Protein AF-A0A0C3B8J3-F1 (afdb_monomer_lite)

Radius of gyration: 14.87 Å; chains: 1; bounding box: 52×26×40 Å

Sequence (126 aa):
MSTASSPVQEQKQRVENLLQKLNGLIKKLPTTVPCGSKDGPIAKHFSDYAYDTSEGPFFTFNQSWERVFQCVDSEKQYLVVRGKYGLDLVHAYITHFSKISGIEANNGLDMVAQRVDGLITLIETM

Secondary structure (DSSP, 8-state):
---PPPHHHHHHHHHHHHHHHHHHHHTT--TTSPBPPTTSHHHHHHS-----TTT-HHHHHHHHHHHHH-S-HHHHGGG--BSTTTHHHHHHHHHHHTTSTTTTGGGHHHHHHHHHHHHHHHHHT-

Organism: Piloderma croceum (strain F 1598) (NCBI:txid765440)

Structure (mmCIF, N/CA/C/O backbone):
data_AF-A0A0C3B8J3-F1
#
_entry.id   AF-A0A0C3B8J3-F1
#
loop_
_atom_site.group_PDB
_atom_site.id
_atom_site.type_symbol
_atom_site.label_atom_id
_atom_site.label_alt_id
_atom_site.label_comp_id
_atom_site.label_asym_id
_atom_site.label_entity_id
_atom_site.label_seq_id
_atom_site.pdbx_PDB_ins_code
_atom_site.Cartn_x
_atom_site.Cartn_y
_atom_site.Cartn_z
_atom_site.occupancy
_atom_site.B_iso_or_equiv
_atom_site.auth_seq_id
_atom_site.auth_comp_id
_atom_site.auth_asym_id
_atom_site.auth_atom_id
_atom_site.pdbx_PDB_model_num
ATOM 1 N N . MET A 1 1 ? 33.979 -10.642 -3.050 1.00 39.94 1 MET A N 1
ATOM 2 C CA . MET A 1 1 ? 33.749 -9.471 -3.920 1.00 39.94 1 MET A CA 1
ATOM 3 C C . MET A 1 1 ? 32.370 -8.931 -3.586 1.00 39.94 1 MET A C 1
ATOM 5 O O . MET A 1 1 ? 31.398 -9.599 -3.906 1.00 39.94 1 MET A O 1
ATOM 9 N N . SER A 1 2 ? 32.276 -7.810 -2.865 1.00 52.09 2 SER A N 1
ATOM 10 C CA . SER A 1 2 ? 30.985 -7.147 -2.633 1.00 52.09 2 SER A CA 1
ATOM 11 C C . SER A 1 2 ? 30.575 -6.445 -3.917 1.00 52.09 2 SER A C 1
ATOM 13 O O . SER A 1 2 ? 31.214 -5.478 -4.321 1.00 52.09 2 SER A O 1
ATOM 15 N N . THR A 1 3 ? 29.546 -6.949 -4.586 1.00 54.06 3 THR A N 1
ATOM 16 C CA . THR A 1 3 ? 28.867 -6.203 -5.643 1.00 54.06 3 THR A CA 1
ATOM 17 C C . THR A 1 3 ? 28.091 -5.077 -4.973 1.00 54.06 3 THR A C 1
ATOM 19 O O . THR A 1 3 ? 27.197 -5.354 -4.173 1.00 54.06 3 THR A O 1
ATOM 22 N N . ALA A 1 4 ? 28.451 -3.823 -5.251 1.00 62.41 4 ALA A N 1
ATOM 23 C CA . ALA A 1 4 ? 27.609 -2.689 -4.890 1.00 62.41 4 ALA A CA 1
ATOM 24 C C . ALA A 1 4 ? 26.205 -2.916 -5.477 1.00 62.41 4 ALA A C 1
ATOM 26 O O . ALA A 1 4 ? 26.081 -3.304 -6.642 1.00 62.41 4 ALA A O 1
ATOM 27 N N . SER A 1 5 ? 25.168 -2.747 -4.659 1.00 71.56 5 SER A N 1
ATOM 28 C CA . SER A 1 5 ? 23.777 -2.816 -5.101 1.00 71.56 5 SER A CA 1
ATOM 29 C C . SER A 1 5 ? 23.517 -1.748 -6.159 1.00 71.56 5 SER A C 1
ATOM 31 O O . SER A 1 5 ? 24.016 -0.629 -6.058 1.00 71.56 5 SER A O 1
ATOM 33 N N . SER A 1 6 ? 22.755 -2.080 -7.203 1.00 85.69 6 SER A N 1
ATOM 34 C CA . SER A 1 6 ? 22.311 -1.050 -8.144 1.00 85.69 6 SER A CA 1
ATOM 35 C C . SER A 1 6 ? 21.286 -0.130 -7.460 1.00 85.69 6 SER A C 1
ATOM 37 O O . SER A 1 6 ? 20.548 -0.603 -6.591 1.00 85.69 6 SER A O 1
ATOM 39 N N . PRO A 1 7 ? 21.155 1.145 -7.872 1.00 87.75 7 PRO A N 1
ATOM 40 C CA . PRO A 1 7 ? 20.161 2.057 -7.294 1.00 87.75 7 PRO A CA 1
ATOM 41 C C . PRO A 1 7 ? 18.732 1.491 -7.315 1.00 87.75 7 PRO A C 1
ATOM 43 O O . PRO A 1 7 ? 17.983 1.614 -6.351 1.00 87.75 7 PRO A O 1
ATOM 46 N N . VAL A 1 8 ? 18.370 0.776 -8.386 1.00 90.69 8 VAL A N 1
ATOM 47 C CA . VAL A 1 8 ? 17.068 0.098 -8.500 1.00 90.69 8 VAL A CA 1
ATOM 48 C C . VAL A 1 8 ? 16.925 -1.023 -7.468 1.00 90.69 8 VAL A C 1
ATOM 50 O O . VAL A 1 8 ? 15.849 -1.215 -6.907 1.00 90.69 8 VAL A O 1
ATOM 53 N N . GLN A 1 9 ? 17.991 -1.777 -7.193 1.00 92.19 9 GLN A N 1
ATOM 54 C CA . GLN A 1 9 ? 17.969 -2.821 -6.169 1.00 92.19 9 GLN A CA 1
ATOM 55 C C . GLN A 1 9 ? 17.812 -2.226 -4.763 1.00 92.19 9 GLN A C 1
ATOM 57 O O . GLN A 1 9 ? 17.065 -2.774 -3.955 1.00 92.19 9 GLN A O 1
ATOM 62 N N . GLU A 1 10 ? 18.447 -1.087 -4.487 1.00 92.88 10 GLU A N 1
ATOM 63 C CA . GLU A 1 10 ? 18.293 -0.359 -3.221 1.00 92.88 10 GLU A CA 1
ATOM 64 C C . GLU A 1 10 ? 16.864 0.158 -3.035 1.00 92.88 10 GLU A C 1
ATOM 66 O O . GLU A 1 10 ? 16.271 -0.027 -1.971 1.00 92.88 10 GLU A O 1
ATOM 71 N N . GLN A 1 11 ? 16.266 0.723 -4.088 1.00 94.38 11 GLN A N 1
ATOM 72 C CA . GLN A 1 11 ? 14.863 1.145 -4.084 1.00 94.38 11 GLN A CA 1
ATOM 73 C C . GLN A 1 11 ? 13.912 -0.033 -3.839 1.00 94.38 11 GLN A C 1
ATOM 75 O O . GLN A 1 11 ? 13.008 0.068 -3.007 1.00 94.38 11 GLN A O 1
ATOM 80 N N . LYS A 1 12 ? 14.129 -1.175 -4.508 1.00 95.25 12 LYS A N 1
ATOM 81 C CA . LYS A 1 12 ? 13.336 -2.396 -4.279 1.00 95.25 12 LYS A CA 1
ATOM 82 C C . LYS A 1 12 ? 13.443 -2.860 -2.830 1.00 95.25 12 LYS A C 1
ATOM 84 O O . LYS A 1 12 ? 12.416 -3.079 -2.191 1.00 95.25 12 LYS A O 1
ATOM 89 N N . GLN A 1 13 ? 14.658 -2.922 -2.286 1.00 96.25 13 GLN A N 1
ATOM 90 C CA . GLN A 1 13 ? 14.877 -3.314 -0.895 1.00 96.25 13 GLN A CA 1
ATOM 91 C C . GLN A 1 13 ? 14.194 -2.352 0.085 1.00 96.25 13 GLN A C 1
ATOM 93 O O . GLN A 1 13 ? 13.607 -2.783 1.078 1.00 96.25 13 GLN A O 1
ATOM 98 N N . ARG A 1 14 ? 14.231 -1.044 -0.195 1.00 97.12 14 ARG A N 1
ATOM 99 C CA . ARG A 1 14 ? 13.541 -0.032 0.611 1.00 97.12 14 ARG A CA 1
ATOM 100 C C . ARG A 1 14 ? 12.031 -0.261 0.621 1.00 97.12 14 ARG A C 1
ATOM 102 O O . ARG A 1 14 ? 11.437 -0.269 1.698 1.00 97.12 14 ARG A O 1
ATOM 109 N N . VAL A 1 15 ? 11.418 -0.465 -0.547 1.00 98.06 15 VAL A N 1
ATOM 110 C CA . VAL A 1 15 ? 9.977 -0.749 -0.653 1.00 98.06 15 VAL A CA 1
ATOM 111 C C . VAL A 1 15 ? 9.623 -2.038 0.086 1.00 98.06 15 VAL A C 1
ATOM 113 O O . VAL A 1 15 ? 8.652 -2.054 0.838 1.00 98.06 15 VAL A O 1
ATOM 116 N N . GLU A 1 16 ? 10.425 -3.095 -0.049 1.00 98.19 16 GLU A N 1
ATOM 117 C CA . GLU A 1 16 ? 10.210 -4.354 0.674 1.00 98.19 16 GLU A CA 1
ATOM 118 C C . GLU A 1 16 ? 10.256 -4.174 2.196 1.00 98.19 16 GLU A C 1
ATOM 120 O O . GLU A 1 16 ? 9.362 -4.653 2.898 1.00 98.19 16 GLU A O 1
ATOM 125 N N . ASN A 1 17 ? 11.241 -3.437 2.715 1.00 98.44 17 ASN A N 1
ATOM 126 C CA . ASN A 1 17 ? 11.357 -3.159 4.148 1.00 98.44 17 ASN A CA 1
ATOM 127 C C . ASN A 1 17 ? 10.146 -2.364 4.669 1.00 98.44 17 ASN A C 1
ATOM 129 O O . ASN A 1 17 ? 9.604 -2.667 5.735 1.00 98.44 17 ASN A O 1
ATOM 133 N N . LEU A 1 18 ? 9.689 -1.368 3.903 1.00 98.69 18 LEU A N 1
ATOM 134 C CA . LEU A 1 18 ? 8.503 -0.583 4.242 1.00 98.69 18 LEU A CA 1
ATOM 135 C C . LEU A 1 18 ? 7.231 -1.437 4.209 1.00 98.69 18 LEU A C 1
ATOM 137 O O . LEU A 1 18 ? 6.425 -1.360 5.132 1.00 98.69 18 LEU A O 1
ATOM 141 N N . LEU A 1 19 ? 7.063 -2.307 3.210 1.00 98.69 19 LEU A N 1
ATOM 142 C CA . LEU A 1 19 ? 5.927 -3.230 3.135 1.00 98.69 19 LEU A CA 1
ATOM 143 C C . LEU A 1 19 ? 5.904 -4.209 4.315 1.00 98.69 19 LEU A C 1
ATOM 145 O O . LEU A 1 19 ? 4.846 -4.442 4.901 1.00 98.69 19 LEU A O 1
ATOM 149 N N . GLN A 1 20 ? 7.063 -4.725 4.735 1.00 98.69 20 GLN A N 1
ATOM 150 C CA . GLN A 1 20 ? 7.163 -5.554 5.939 1.00 98.69 20 GLN A CA 1
ATOM 151 C C . GLN A 1 20 ? 6.731 -4.790 7.198 1.00 98.69 20 GLN A C 1
ATOM 153 O O . GLN A 1 20 ? 5.940 -5.320 7.988 1.00 98.69 20 GLN A O 1
ATOM 158 N N . LYS A 1 21 ? 7.194 -3.542 7.369 1.00 98.69 21 LYS A N 1
ATOM 159 C CA . LYS A 1 21 ? 6.772 -2.672 8.480 1.00 98.69 21 LYS A CA 1
ATOM 160 C C . LYS A 1 21 ? 5.261 -2.423 8.436 1.00 98.69 21 LYS A C 1
ATOM 162 O O . LYS A 1 21 ? 4.586 -2.646 9.441 1.00 98.69 21 LYS A O 1
ATOM 167 N N . LEU A 1 22 ? 4.727 -2.040 7.276 1.00 98.69 22 LEU A N 1
ATOM 168 C CA . LEU A 1 22 ? 3.301 -1.791 7.065 1.00 98.69 22 LEU A CA 1
ATOM 169 C C . LEU A 1 22 ? 2.458 -3.022 7.427 1.00 98.69 22 LEU A C 1
ATOM 171 O O . LEU A 1 22 ? 1.513 -2.906 8.200 1.00 98.69 22 LEU A O 1
ATOM 175 N N . ASN A 1 23 ? 2.820 -4.213 6.948 1.00 98.62 23 ASN A N 1
ATOM 176 C CA . ASN A 1 23 ? 2.122 -5.456 7.289 1.00 98.62 23 ASN A CA 1
ATOM 177 C C . ASN A 1 23 ? 2.134 -5.734 8.801 1.00 98.62 23 ASN A C 1
ATOM 179 O O . ASN A 1 23 ? 1.133 -6.159 9.379 1.00 98.62 23 ASN A O 1
ATOM 183 N N . GLY A 1 24 ? 3.269 -5.477 9.460 1.00 98.38 24 GLY A N 1
ATOM 184 C CA . GLY A 1 24 ? 3.389 -5.583 10.912 1.00 98.38 24 GLY A CA 1
ATOM 185 C C . GLY A 1 24 ? 2.438 -4.643 11.657 1.00 98.38 24 GLY A C 1
ATOM 186 O O . GLY A 1 24 ? 1.848 -5.054 12.655 1.00 98.38 24 GLY A O 1
ATOM 187 N N . LEU A 1 25 ? 2.261 -3.415 11.165 1.00 98.25 25 LEU A N 1
ATOM 188 C CA . LEU A 1 25 ? 1.320 -2.441 11.723 1.00 98.25 25 LEU A CA 1
ATOM 189 C C . LEU A 1 25 ? -0.136 -2.834 11.462 1.00 98.25 25 LEU A C 1
ATOM 191 O O . LEU A 1 25 ? -0.929 -2.844 12.399 1.00 98.25 25 LEU A O 1
ATOM 195 N N . ILE A 1 26 ? -0.474 -3.245 10.236 1.00 98.00 26 ILE A N 1
ATOM 196 C CA . ILE A 1 26 ? -1.831 -3.681 9.873 1.00 98.00 26 ILE A CA 1
ATOM 197 C C . ILE A 1 26 ? -2.305 -4.813 10.793 1.00 98.00 26 ILE A C 1
ATOM 199 O O . ILE A 1 26 ? -3.411 -4.760 11.329 1.00 98.00 26 ILE A O 1
ATOM 203 N N . LYS A 1 27 ? -1.441 -5.802 11.057 1.00 97.50 27 LYS A N 1
ATOM 204 C CA . LYS A 1 27 ? -1.738 -6.922 11.968 1.00 97.50 27 LYS A CA 1
ATOM 205 C C . LYS A 1 27 ? -1.941 -6.506 13.426 1.00 97.50 27 LYS A C 1
ATOM 207 O O . LYS A 1 27 ? -2.538 -7.263 14.187 1.00 97.50 27 LYS A O 1
ATOM 212 N N . LYS A 1 28 ? -1.424 -5.343 13.823 1.00 97.12 28 LYS A N 1
ATOM 213 C CA . LYS A 1 28 ? -1.531 -4.793 15.181 1.00 97.12 28 LYS A CA 1
ATOM 214 C C . LYS A 1 28 ? -2.678 -3.797 15.338 1.00 97.12 28 LYS A C 1
ATOM 216 O O . LYS A 1 28 ? -2.904 -3.342 16.456 1.00 97.12 28 LYS A O 1
ATOM 221 N N . LEU A 1 29 ? -3.396 -3.459 14.263 1.00 96.62 29 LEU A N 1
ATOM 222 C CA . LEU A 1 29 ? -4.507 -2.515 14.342 1.00 96.62 29 LEU A CA 1
ATOM 223 C C . LEU A 1 29 ? -5.564 -3.001 15.354 1.00 96.62 29 LEU A C 1
ATOM 225 O O . LEU A 1 29 ? -6.005 -4.156 15.264 1.00 96.62 29 LEU A O 1
ATOM 229 N N . PRO A 1 30 ? -6.004 -2.139 16.290 1.00 95.69 30 PRO A N 1
ATOM 230 C CA . PRO A 1 30 ? -6.986 -2.504 17.304 1.00 95.69 30 PRO A CA 1
ATOM 231 C C . PRO A 1 30 ? -8.301 -3.005 16.712 1.00 95.69 30 PRO A C 1
ATOM 233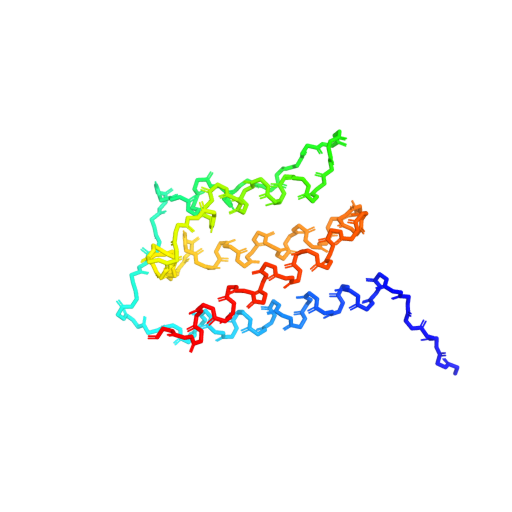 O O . PRO A 1 30 ? -8.734 -2.572 15.644 1.00 95.69 30 PRO A O 1
ATOM 236 N N . THR A 1 31 ? -9.012 -3.856 17.453 1.00 95.44 31 THR A N 1
ATOM 237 C CA . THR A 1 31 ? -10.338 -4.340 17.041 1.00 95.44 31 THR A CA 1
ATOM 238 C C . THR A 1 31 ? -11.406 -3.247 16.977 1.00 95.44 31 THR A C 1
ATOM 240 O O . THR A 1 31 ? -12.432 -3.445 16.329 1.00 95.44 31 THR A O 1
ATOM 243 N N . THR A 1 32 ? -11.150 -2.092 17.593 1.00 95.31 32 THR A N 1
ATOM 244 C CA . THR A 1 32 ? -11.985 -0.888 17.516 1.00 95.31 32 THR A CA 1
ATOM 245 C C . THR A 1 32 ? -11.907 -0.191 16.157 1.00 95.31 32 THR A C 1
ATOM 247 O O . THR A 1 32 ? -12.850 0.502 15.786 1.00 95.31 32 THR A O 1
ATOM 250 N N . VAL A 1 33 ? -10.834 -0.400 15.383 1.00 96.31 33 VAL A N 1
ATOM 251 C CA . VAL A 1 33 ? -10.735 0.100 14.006 1.00 96.31 33 VAL A CA 1
ATOM 252 C C . VAL A 1 33 ? -11.727 -0.678 13.131 1.00 96.31 33 VAL A C 1
ATOM 254 O O . VAL A 1 33 ? -11.716 -1.918 13.163 1.00 96.31 33 VAL A O 1
ATOM 257 N N . PRO A 1 34 ? -12.584 -0.008 12.341 1.00 96.69 34 PRO A N 1
ATOM 258 C CA . PRO A 1 34 ? -13.581 -0.692 11.529 1.00 96.69 34 PRO A CA 1
ATOM 259 C C . PRO A 1 34 ? -12.936 -1.535 10.424 1.00 96.69 34 PRO A C 1
ATOM 261 O O . PRO A 1 34 ? -11.810 -1.290 9.991 1.00 96.69 34 PRO A O 1
ATOM 264 N N . CYS A 1 35 ? -13.660 -2.552 9.959 1.00 97.62 35 CYS A N 1
ATOM 265 C CA . CYS A 1 35 ? -13.256 -3.331 8.794 1.00 97.62 35 CYS A CA 1
ATOM 266 C C . CYS A 1 35 ? -13.664 -2.613 7.504 1.00 97.62 35 CYS A C 1
ATOM 268 O O . CYS A 1 35 ? -14.757 -2.052 7.420 1.00 97.62 35 CYS A O 1
ATOM 270 N N . GLY A 1 36 ? -12.813 -2.683 6.482 1.00 97.44 36 GLY A N 1
ATOM 271 C CA . GLY A 1 36 ? -13.144 -2.199 5.147 1.00 97.44 36 GLY A CA 1
ATOM 272 C C . GLY A 1 36 ? -14.336 -2.952 4.548 1.00 97.44 36 GLY A C 1
ATOM 273 O O . GLY A 1 36 ? -14.560 -4.133 4.832 1.00 97.44 36 GLY A O 1
ATOM 274 N N . SER A 1 37 ? -15.090 -2.265 3.691 1.00 97.31 37 SER A N 1
ATOM 275 C CA . SER A 1 37 ? -16.219 -2.834 2.950 1.00 97.31 37 SER A CA 1
ATOM 276 C C . SER A 1 37 ? -15.821 -3.163 1.514 1.00 97.31 37 SER A C 1
ATOM 278 O O . SER A 1 37 ? -15.043 -2.431 0.903 1.00 97.31 37 SER A O 1
ATOM 280 N N . LYS A 1 38 ? -16.424 -4.215 0.948 1.00 97.06 38 LYS A N 1
ATOM 281 C CA . LYS A 1 38 ? -16.304 -4.564 -0.479 1.00 97.06 38 LYS A CA 1
ATOM 282 C C . LYS A 1 38 ? -16.782 -3.440 -1.409 1.00 97.06 38 LYS A C 1
ATOM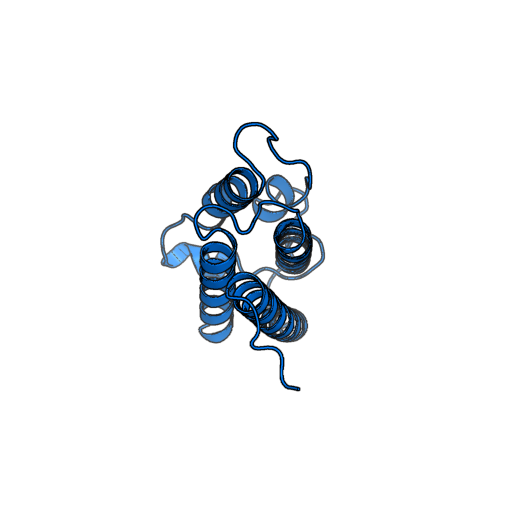 284 O O . LYS A 1 38 ? -16.320 -3.351 -2.537 1.00 97.06 38 LYS A O 1
ATOM 289 N N . ASP A 1 39 ? -17.694 -2.602 -0.919 1.00 96.25 39 ASP A N 1
ATOM 290 C CA . ASP A 1 39 ? -18.278 -1.477 -1.657 1.00 96.25 39 ASP A CA 1
ATOM 291 C C . ASP A 1 39 ? -17.557 -0.152 -1.327 1.00 96.25 39 ASP A C 1
ATOM 293 O O . ASP A 1 39 ? -17.938 0.914 -1.806 1.00 96.25 39 ASP A O 1
ATOM 297 N N . GLY A 1 40 ? -16.524 -0.204 -0.476 1.00 94.94 40 GLY A N 1
ATOM 298 C CA . GLY A 1 40 ? -15.748 0.956 -0.047 1.00 94.94 40 GLY A CA 1
ATOM 299 C C . GLY A 1 40 ? -14.708 1.417 -1.079 1.00 94.94 40 GLY A C 1
ATOM 300 O O . GLY A 1 40 ? -14.371 0.678 -2.008 1.00 94.94 40 GLY A O 1
ATOM 301 N N . PRO A 1 41 ? -14.138 2.624 -0.895 1.00 95.44 41 PRO A N 1
ATOM 302 C CA . PRO A 1 41 ? -13.199 3.221 -1.849 1.00 95.44 41 PRO A CA 1
ATOM 303 C C . PRO A 1 41 ? -11.933 2.379 -2.053 1.00 95.44 41 PRO A C 1
ATOM 305 O O . PRO A 1 41 ? -11.478 2.230 -3.185 1.00 95.44 41 PRO A O 1
ATOM 308 N N . ILE A 1 42 ? -11.406 1.762 -0.988 1.00 97.56 42 ILE A N 1
ATOM 309 C CA . ILE A 1 42 ? -10.248 0.861 -1.074 1.00 97.56 42 ILE A CA 1
ATOM 310 C C . ILE A 1 42 ? -10.562 -0.329 -1.985 1.00 97.56 42 ILE A C 1
ATOM 312 O O . ILE A 1 42 ? -9.868 -0.545 -2.974 1.00 97.56 42 ILE A O 1
ATOM 316 N N . ALA A 1 43 ? -11.636 -1.072 -1.707 1.00 97.69 43 ALA A N 1
ATOM 317 C CA . ALA A 1 43 ? -12.012 -2.230 -2.514 1.00 97.69 43 ALA A CA 1
ATOM 318 C C . ALA A 1 43 ? -12.287 -1.862 -3.978 1.00 97.69 43 ALA A C 1
ATOM 320 O O . ALA A 1 43 ? -11.901 -2.605 -4.877 1.00 97.69 43 ALA A O 1
ATOM 321 N N . LYS A 1 44 ? -12.886 -0.695 -4.232 1.00 97.19 44 LYS A N 1
ATOM 322 C CA . LYS A 1 44 ? -13.178 -0.213 -5.586 1.00 97.19 44 LYS A CA 1
ATOM 323 C C . LYS A 1 44 ? -11.927 0.084 -6.422 1.00 97.19 44 LYS A C 1
ATOM 325 O O . LYS A 1 44 ? -11.979 -0.067 -7.637 1.00 97.19 44 LYS A O 1
ATOM 330 N N . HIS A 1 45 ? -10.831 0.521 -5.799 1.00 97.75 45 HIS A N 1
ATOM 331 C CA . HIS A 1 45 ? -9.646 1.010 -6.519 1.00 97.75 45 HIS A CA 1
ATOM 332 C C . HIS A 1 45 ? -8.390 0.144 -6.358 1.00 97.75 45 HIS A C 1
ATOM 334 O O . HIS A 1 45 ? -7.453 0.311 -7.128 1.00 97.75 45 HIS A O 1
ATOM 340 N N . PHE A 1 46 ? -8.371 -0.799 -5.414 1.00 98.00 46 PHE A N 1
ATOM 341 C CA . PHE A 1 46 ? -7.213 -1.661 -5.135 1.00 98.00 46 PHE A CA 1
ATOM 342 C C . PHE A 1 46 ? -7.473 -3.153 -5.418 1.00 98.00 46 PHE A C 1
ATOM 344 O O . PHE A 1 46 ? -6.672 -3.998 -5.027 1.00 98.00 46 PHE A O 1
ATOM 351 N N . SER A 1 47 ? -8.596 -3.508 -6.055 1.00 96.56 47 SER A N 1
ATOM 352 C CA . SER A 1 47 ? -8.965 -4.909 -6.337 1.00 96.56 47 SER A CA 1
ATOM 353 C C . SER A 1 47 ? -8.546 -5.429 -7.715 1.00 96.56 47 SER A C 1
ATOM 355 O O . SER A 1 47 ? -8.539 -6.644 -7.910 1.00 96.56 47 SER A O 1
ATOM 357 N N . ASP A 1 48 ? -8.194 -4.545 -8.649 1.00 95.69 48 ASP A N 1
ATOM 358 C CA . ASP A 1 48 ? -7.753 -4.909 -9.997 1.00 95.69 48 ASP A CA 1
ATOM 359 C C . ASP A 1 48 ? -6.239 -4.738 -10.131 1.00 95.69 48 ASP A C 1
ATOM 361 O O . ASP A 1 48 ? -5.707 -3.678 -9.830 1.00 95.69 48 ASP A O 1
ATOM 365 N N . TYR A 1 49 ? -5.545 -5.779 -10.579 1.00 96.31 49 TYR A N 1
ATOM 366 C CA . TYR A 1 49 ? -4.088 -5.792 -10.725 1.00 96.31 49 TYR A CA 1
ATOM 367 C C . TYR A 1 49 ? -3.626 -5.525 -12.163 1.00 96.31 49 TYR A C 1
ATOM 369 O O . TYR A 1 49 ? -2.423 -5.504 -12.427 1.00 96.31 49 TYR A O 1
ATOM 377 N N . AL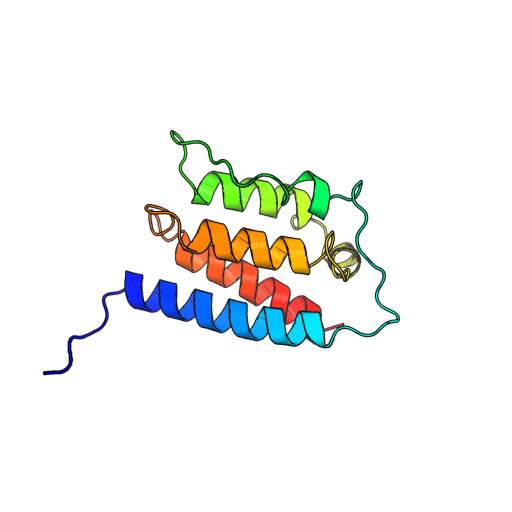A A 1 50 ? -4.555 -5.340 -13.105 1.00 96.38 50 A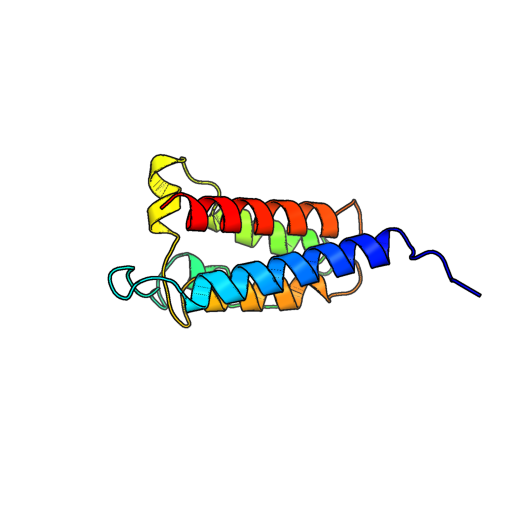LA A N 1
ATOM 378 C CA . ALA A 1 50 ? -4.212 -4.911 -14.450 1.00 96.38 50 ALA A CA 1
ATOM 379 C C . ALA A 1 50 ? -3.629 -3.488 -14.434 1.00 96.38 50 ALA A C 1
ATOM 381 O O . ALA A 1 50 ? -3.997 -2.652 -13.608 1.00 96.38 50 ALA A O 1
ATOM 382 N N . TYR A 1 51 ? -2.725 -3.205 -15.370 1.00 95.69 51 TYR A N 1
ATOM 383 C CA . TYR A 1 51 ? -2.177 -1.868 -15.570 1.00 95.69 51 TYR A CA 1
ATOM 384 C C . TYR A 1 51 ? -2.216 -1.473 -17.040 1.00 95.69 51 TYR A C 1
ATOM 386 O O . TYR A 1 51 ? -2.209 -2.322 -17.933 1.00 95.69 51 TYR A O 1
ATOM 394 N N . ASP A 1 52 ? -2.259 -0.167 -17.280 1.00 94.00 52 ASP A N 1
ATOM 395 C CA . ASP A 1 52 ? -2.202 0.378 -18.627 1.00 94.00 52 ASP A CA 1
ATOM 396 C C . ASP A 1 52 ? -0.782 0.202 -19.173 1.00 94.00 52 ASP A C 1
ATOM 398 O O . ASP A 1 52 ? 0.168 0.818 -18.693 1.00 94.00 52 ASP A O 1
ATOM 402 N N . THR A 1 53 ? -0.615 -0.663 -20.172 1.00 93.69 53 THR A N 1
ATOM 403 C CA . THR A 1 53 ? 0.700 -0.941 -20.762 1.00 93.69 53 THR A CA 1
ATOM 404 C C . THR A 1 53 ? 1.297 0.245 -21.520 1.00 93.69 53 THR A C 1
ATOM 406 O O . THR A 1 53 ? 2.502 0.246 -21.753 1.00 93.69 53 THR A O 1
ATOM 409 N N . SER A 1 54 ? 0.478 1.224 -21.920 1.00 94.31 54 SER A N 1
ATOM 410 C CA . SER A 1 54 ? 0.939 2.428 -22.616 1.00 94.31 54 SER A CA 1
ATOM 411 C C . SER A 1 54 ? 1.481 3.483 -21.648 1.00 94.31 54 SER A C 1
ATOM 413 O O . SER A 1 54 ? 2.536 4.055 -21.911 1.00 94.31 54 SER A O 1
ATOM 415 N N . GLU A 1 55 ? 0.822 3.674 -20.504 1.00 94.94 55 GLU A N 1
ATOM 416 C CA . GLU A 1 55 ? 1.234 4.631 -19.462 1.00 94.94 55 GLU A CA 1
ATOM 417 C C . GLU A 1 55 ? 2.243 4.028 -18.466 1.00 94.94 55 GLU A C 1
ATOM 419 O O . GLU A 1 55 ? 3.083 4.718 -17.886 1.00 94.94 55 GLU A O 1
ATOM 424 N N . GLY A 1 56 ? 2.177 2.711 -18.265 1.00 95.81 56 GLY A N 1
ATOM 425 C CA . GLY A 1 56 ? 3.047 1.949 -17.380 1.00 95.81 56 GLY A CA 1
ATOM 426 C C . GLY A 1 56 ? 2.463 1.679 -15.984 1.00 95.81 56 GLY A C 1
ATOM 427 O O . GLY A 1 56 ? 1.475 2.279 -15.551 1.00 95.81 56 GLY A O 1
ATOM 428 N N . PRO A 1 57 ? 3.091 0.762 -15.227 1.00 97.25 57 PRO A N 1
ATOM 429 C CA . PRO A 1 57 ? 2.545 0.265 -13.965 1.00 97.25 57 PRO A CA 1
ATOM 430 C C . PRO A 1 57 ? 2.499 1.330 -12.863 1.00 97.25 57 PRO A C 1
ATOM 432 O O . PRO A 1 57 ? 1.576 1.330 -12.048 1.00 97.25 57 PRO A O 1
ATOM 435 N N . PHE A 1 58 ? 3.458 2.263 -12.837 1.00 97.25 58 PHE A N 1
ATOM 436 C CA . PHE A 1 58 ? 3.470 3.324 -11.827 1.00 97.25 58 PHE A CA 1
ATOM 437 C C . PHE A 1 58 ? 2.290 4.284 -12.002 1.00 97.25 58 PHE A C 1
ATOM 439 O O . PHE A 1 58 ? 1.683 4.690 -11.013 1.00 97.25 58 PHE A O 1
ATOM 446 N N . PHE A 1 59 ? 1.928 4.606 -13.246 1.00 97.00 59 PHE A N 1
ATOM 447 C CA . PHE A 1 59 ? 0.791 5.473 -13.528 1.00 97.00 59 PHE A CA 1
ATOM 448 C C . PHE A 1 59 ? -0.509 4.873 -12.984 1.00 97.00 59 PHE A C 1
ATOM 450 O O . PHE A 1 59 ? -1.221 5.532 -12.225 1.00 97.00 59 PHE A O 1
ATOM 457 N N . THR A 1 60 ? -0.787 3.598 -13.285 1.00 97.38 60 THR A N 1
ATOM 458 C CA . THR A 1 60 ? -1.969 2.906 -12.750 1.00 97.38 60 THR A CA 1
ATOM 459 C C . THR A 1 60 ? -1.935 2.821 -11.224 1.00 97.38 60 THR A C 1
ATOM 461 O O . THR A 1 60 ? -2.936 3.114 -10.569 1.00 97.38 60 THR A O 1
ATOM 464 N N . PHE A 1 61 ? -0.781 2.485 -10.637 1.00 98.00 61 PHE A N 1
ATOM 465 C CA . PHE A 1 61 ? -0.605 2.489 -9.186 1.00 98.00 61 PHE A CA 1
ATOM 466 C C . PHE A 1 61 ? -0.967 3.847 -8.568 1.00 98.00 61 PHE A C 1
ATOM 468 O O . PHE A 1 61 ? -1.783 3.910 -7.644 1.00 98.00 61 PHE A O 1
ATOM 475 N N . ASN A 1 62 ? -0.383 4.933 -9.083 1.00 97.31 62 ASN A N 1
ATOM 476 C CA . ASN A 1 62 ? -0.575 6.270 -8.535 1.00 97.31 62 ASN A CA 1
ATOM 477 C C . ASN A 1 62 ? -2.011 6.765 -8.746 1.00 97.31 62 ASN A C 1
ATOM 479 O O . ASN A 1 62 ? -2.571 7.374 -7.843 1.00 97.31 62 ASN A O 1
ATOM 483 N N . GLN A 1 63 ? -2.645 6.433 -9.873 1.00 97.56 63 GLN A N 1
ATOM 484 C CA . GLN A 1 63 ? -4.050 6.758 -10.112 1.00 97.56 63 GLN A CA 1
ATOM 485 C C . GLN A 1 63 ? -4.972 6.103 -9.069 1.00 97.56 63 GLN A C 1
ATOM 487 O O . GLN A 1 63 ? -5.858 6.763 -8.522 1.00 97.56 63 GLN A O 1
ATOM 492 N N . SER A 1 64 ? -4.778 4.814 -8.774 1.00 97.69 64 SER A N 1
ATOM 493 C CA . SER A 1 64 ? -5.544 4.121 -7.729 1.00 97.69 64 SER A CA 1
ATOM 494 C C . SER A 1 64 ? -5.278 4.709 -6.345 1.00 97.69 64 SER A C 1
ATOM 496 O O . SER A 1 64 ? -6.210 4.884 -5.559 1.00 97.69 64 SER A O 1
ATOM 498 N N . TRP A 1 65 ? -4.022 5.073 -6.069 1.00 97.62 65 TRP A N 1
ATOM 499 C CA . TRP A 1 65 ? -3.639 5.739 -4.829 1.00 97.62 65 TRP A CA 1
ATOM 500 C C . TRP A 1 65 ? -4.346 7.081 -4.649 1.00 97.62 65 TRP A C 1
ATOM 502 O O . TRP A 1 65 ? -4.970 7.313 -3.617 1.00 97.62 65 TRP A O 1
ATOM 512 N N . GLU A 1 66 ? -4.278 7.956 -5.649 1.00 96.38 66 GLU A N 1
ATOM 513 C CA . GLU A 1 66 ? -4.864 9.296 -5.604 1.00 96.38 66 GLU A CA 1
ATOM 514 C C . GLU A 1 66 ? -6.380 9.247 -5.423 1.00 96.38 66 GLU A C 1
ATOM 516 O O . GLU A 1 66 ? -6.913 9.934 -4.557 1.00 96.38 66 GLU A O 1
ATOM 521 N N . ARG A 1 67 ? -7.074 8.344 -6.126 1.00 96.50 67 ARG A N 1
ATOM 522 C CA . ARG A 1 67 ? -8.532 8.171 -5.988 1.00 96.50 67 ARG A CA 1
ATOM 523 C C . ARG A 1 67 ? -9.002 7.824 -4.574 1.00 96.50 67 ARG A C 1
ATOM 525 O O . ARG A 1 67 ? -10.178 8.018 -4.279 1.00 96.50 67 ARG A O 1
ATOM 532 N N . VAL A 1 68 ? -8.127 7.288 -3.723 1.00 96.00 68 VAL A N 1
ATOM 533 C CA . VAL A 1 68 ? -8.474 6.897 -2.349 1.00 96.00 68 VAL A CA 1
ATOM 534 C C . VAL A 1 68 ? -7.843 7.822 -1.318 1.00 96.00 68 VAL A C 1
ATOM 536 O O . VAL A 1 68 ? -8.530 8.263 -0.405 1.00 96.00 68 VAL A O 1
ATOM 539 N N . PHE A 1 69 ? -6.554 8.132 -1.448 1.00 95.06 69 PHE A N 1
ATOM 540 C CA . PHE A 1 69 ? -5.775 8.819 -0.416 1.00 95.06 69 PHE A CA 1
ATOM 541 C C . PHE A 1 69 ? -5.542 10.312 -0.687 1.00 95.06 69 PHE A C 1
ATOM 543 O O . PHE A 1 69 ? -5.011 11.001 0.187 1.00 95.06 69 PHE A O 1
ATOM 550 N N . GLN A 1 70 ? -5.937 10.844 -1.850 1.00 92.81 70 GLN A N 1
ATOM 551 C CA . GLN A 1 70 ? -5.914 12.288 -2.116 1.00 92.81 70 GLN A CA 1
ATOM 552 C C . GLN A 1 70 ? -7.168 12.965 -1.541 1.00 92.81 70 GLN A C 1
ATOM 554 O O . GLN A 1 70 ? -8.017 13.484 -2.260 1.00 92.81 70 GLN A O 1
ATOM 559 N N . CYS A 1 71 ? -7.275 12.944 -0.217 1.00 90.56 71 CYS A N 1
ATOM 560 C CA . CYS A 1 71 ? -8.306 13.633 0.556 1.00 90.56 71 CYS A CA 1
ATOM 561 C C . CYS A 1 71 ? -7.671 14.614 1.554 1.00 90.56 71 CYS A C 1
ATOM 563 O O . CYS A 1 71 ? -6.445 14.640 1.729 1.00 90.56 71 CYS A O 1
ATOM 565 N N . VAL A 1 72 ? -8.500 15.446 2.190 1.00 90.12 72 VAL A N 1
ATOM 566 C CA . VAL A 1 72 ? -8.030 16.374 3.229 1.00 90.12 72 VAL A CA 1
ATOM 567 C C . VAL A 1 72 ? -7.542 15.602 4.457 1.00 90.12 72 VAL A C 1
ATOM 569 O O . VAL A 1 72 ? -8.022 14.509 4.751 1.00 90.12 72 VAL A O 1
ATOM 572 N N . ASP A 1 73 ? -6.591 16.165 5.205 1.00 87.00 73 ASP A N 1
ATOM 573 C CA . ASP A 1 73 ? -5.933 15.449 6.310 1.00 87.00 73 ASP A CA 1
ATOM 574 C C . ASP A 1 73 ? -6.911 14.944 7.380 1.00 87.00 73 ASP A C 1
ATOM 576 O O . ASP A 1 73 ? -6.730 13.848 7.909 1.00 87.00 73 ASP A O 1
ATOM 580 N N . SER A 1 74 ? -7.997 15.681 7.638 1.00 88.06 74 SER A N 1
ATOM 581 C CA . SER A 1 74 ? -9.043 15.276 8.585 1.00 88.06 74 SER A CA 1
ATOM 582 C C . SER A 1 74 ? -9.789 14.000 8.180 1.00 88.06 74 SER A C 1
ATOM 584 O O . SER A 1 74 ? -10.381 13.347 9.041 1.00 88.06 74 SER A O 1
ATOM 586 N N . GLU A 1 75 ? -9.768 13.639 6.894 1.00 90.12 75 GLU A N 1
ATOM 587 C CA . GLU A 1 75 ? -10.440 12.455 6.350 1.00 90.12 75 GLU A CA 1
ATOM 588 C C . GLU A 1 75 ? -9.525 11.228 6.267 1.00 90.12 75 GLU A C 1
ATOM 590 O O . GLU A 1 75 ? -10.013 10.097 6.296 1.00 90.12 75 GLU A O 1
ATOM 595 N N . LYS A 1 76 ? -8.199 11.422 6.226 1.00 90.19 76 LYS A N 1
ATOM 596 C CA . LYS A 1 76 ? -7.225 10.334 6.034 1.00 90.19 76 LYS A CA 1
ATOM 597 C C . LYS A 1 76 ? -7.331 9.240 7.093 1.00 90.19 76 LYS A C 1
ATOM 599 O O . LYS A 1 76 ? -7.251 8.061 6.759 1.00 90.19 76 LYS A O 1
ATOM 604 N N . GLN A 1 77 ? -7.574 9.606 8.351 1.00 90.56 77 GLN A N 1
ATOM 605 C CA . GLN A 1 77 ? -7.738 8.642 9.448 1.00 90.56 77 GLN A CA 1
ATOM 606 C C . GLN A 1 77 ? -8.888 7.647 9.209 1.00 90.56 77 GLN A C 1
ATOM 608 O O . GLN A 1 77 ? -8.784 6.487 9.598 1.00 90.56 77 GLN A O 1
ATOM 613 N N . TYR A 1 78 ? -9.958 8.051 8.511 1.00 91.69 78 TYR A N 1
ATOM 614 C CA . TYR A 1 78 ? -11.095 7.171 8.216 1.00 91.69 78 TYR A CA 1
ATOM 615 C C . TYR A 1 78 ? -10.782 6.131 7.134 1.00 91.69 78 TYR A C 1
ATOM 617 O O . TYR A 1 78 ? -11.537 5.175 6.963 1.00 91.69 78 TYR A O 1
ATOM 625 N N . LEU A 1 79 ? -9.669 6.293 6.413 1.00 93.38 79 LEU A N 1
ATOM 626 C CA . LEU A 1 79 ? -9.174 5.322 5.438 1.00 93.38 79 LEU A CA 1
ATOM 627 C C . LEU A 1 79 ? -8.307 4.236 6.087 1.00 93.38 79 LEU A C 1
ATOM 629 O O . LEU A 1 79 ? -8.006 3.228 5.444 1.00 93.38 79 LEU A O 1
ATOM 633 N N . VAL A 1 80 ? -7.934 4.393 7.361 1.00 96.19 80 VAL A N 1
ATOM 634 C CA . VAL A 1 80 ? -7.283 3.330 8.128 1.00 96.19 80 VAL A CA 1
ATOM 635 C C . VAL A 1 80 ? -8.351 2.358 8.609 1.00 96.19 80 VAL A C 1
ATOM 637 O O . VAL A 1 80 ? -8.966 2.518 9.659 1.00 96.19 80 VAL A O 1
ATOM 640 N N . VAL A 1 81 ? -8.583 1.331 7.795 1.00 97.62 81 VAL A N 1
ATOM 641 C CA . VAL A 1 81 ? -9.572 0.280 8.048 1.00 97.62 81 VAL A CA 1
ATOM 642 C C . VAL A 1 81 ? -8.945 -1.106 7.917 1.00 97.62 81 VAL A C 1
ATOM 644 O O . VAL A 1 81 ? -8.064 -1.342 7.090 1.00 97.62 81 VAL A O 1
ATOM 647 N N . ARG A 1 82 ? -9.394 -2.054 8.737 1.00 97.56 82 ARG A N 1
ATOM 648 C CA . ARG A 1 82 ? -8.832 -3.412 8.809 1.00 97.56 82 ARG A CA 1
ATOM 649 C C . ARG A 1 82 ? -9.426 -4.365 7.773 1.00 97.56 82 ARG A C 1
ATOM 651 O O . ARG A 1 82 ? -10.459 -4.096 7.159 1.00 97.56 82 ARG A O 1
ATOM 658 N N . GLY A 1 83 ? -8.819 -5.544 7.675 1.00 97.06 83 GLY A N 1
ATOM 659 C CA . GLY A 1 83 ? -9.384 -6.712 7.009 1.00 97.06 83 GLY A CA 1
ATOM 660 C C . GLY A 1 83 ? -9.213 -6.713 5.493 1.00 97.06 83 GLY A C 1
ATOM 661 O O . GLY A 1 83 ? -8.689 -5.774 4.898 1.00 97.06 83 GLY A O 1
ATOM 662 N N . LYS A 1 84 ? -9.727 -7.776 4.859 1.00 97.75 84 LYS A N 1
ATOM 663 C CA . LYS A 1 84 ? -9.496 -8.115 3.440 1.00 97.75 84 LYS A CA 1
ATOM 664 C C . LYS A 1 84 ? -9.932 -7.071 2.404 1.00 97.75 84 LYS A C 1
ATOM 666 O O . LYS A 1 84 ? -9.530 -7.177 1.255 1.00 97.75 84 LYS A O 1
ATOM 671 N N . TYR A 1 85 ? -10.784 -6.118 2.781 1.00 98.12 85 TYR A N 1
ATOM 672 C CA . TYR A 1 85 ? -11.211 -4.997 1.927 1.00 98.12 85 TYR A CA 1
ATOM 673 C C . TYR A 1 85 ? -10.665 -3.644 2.413 1.00 98.12 85 TYR A C 1
ATOM 675 O O . TYR A 1 85 ? -11.035 -2.600 1.885 1.00 98.12 85 TYR A O 1
ATOM 683 N N . GLY A 1 86 ? -9.835 -3.662 3.455 1.00 97.94 86 GLY A N 1
ATOM 684 C CA . GLY A 1 86 ? -9.137 -2.513 4.009 1.00 97.94 86 GLY A CA 1
ATOM 685 C C . GLY A 1 86 ? -7.649 -2.559 3.686 1.00 97.94 86 GLY A C 1
ATOM 686 O O . GLY A 1 86 ? -7.254 -2.898 2.571 1.00 97.94 86 GLY A O 1
ATOM 687 N N . LEU A 1 87 ? -6.808 -2.238 4.667 1.00 98.19 87 LEU A N 1
ATOM 688 C CA . LEU A 1 87 ? -5.367 -2.113 4.455 1.00 98.19 87 LEU A CA 1
ATOM 689 C C . LEU A 1 87 ? -4.665 -3.420 4.046 1.00 98.19 87 LEU A C 1
ATOM 691 O O . LEU A 1 87 ? -3.616 -3.344 3.409 1.00 98.19 87 LEU A O 1
ATOM 695 N N . ASP A 1 88 ? -5.250 -4.598 4.301 1.00 98.44 88 ASP A N 1
ATOM 696 C CA . ASP A 1 88 ? -4.730 -5.866 3.761 1.00 98.44 88 ASP A CA 1
ATOM 697 C C . ASP A 1 88 ? -4.715 -5.849 2.221 1.00 98.44 88 ASP A C 1
ATOM 699 O O . ASP A 1 88 ? -3.748 -6.289 1.594 1.00 98.44 88 ASP A O 1
ATOM 703 N N . LEU A 1 89 ? -5.773 -5.300 1.608 1.00 98.56 89 LEU A N 1
ATOM 704 C CA . LEU A 1 89 ? -5.891 -5.180 0.155 1.00 98.56 89 LEU A CA 1
ATOM 705 C C . LEU A 1 89 ? -4.899 -4.155 -0.395 1.00 98.56 89 LEU A C 1
ATOM 707 O O . LEU A 1 89 ? -4.222 -4.427 -1.382 1.00 98.56 89 LEU A O 1
ATOM 711 N N . VAL A 1 90 ? -4.763 -3.013 0.284 1.00 98.44 90 VAL A N 1
ATOM 712 C CA . VAL A 1 90 ? -3.783 -1.973 -0.069 1.00 98.44 90 VAL A CA 1
ATOM 713 C C . VAL A 1 90 ? -2.365 -2.547 -0.042 1.00 98.44 90 VAL A C 1
ATOM 715 O O . VAL A 1 90 ? -1.621 -2.400 -1.010 1.00 98.44 90 VAL A O 1
ATOM 718 N N . HIS A 1 91 ? -2.002 -3.273 1.019 1.00 98.69 91 HIS A N 1
ATOM 719 C CA . HIS A 1 91 ? -0.701 -3.931 1.127 1.00 98.69 91 HIS A CA 1
ATOM 720 C C . HIS A 1 91 ? -0.472 -4.948 -0.005 1.00 98.69 91 HIS A C 1
ATOM 722 O O . HIS A 1 91 ? 0.596 -4.952 -0.623 1.00 98.69 91 HIS A O 1
ATOM 728 N N . ALA A 1 92 ? -1.461 -5.799 -0.302 1.00 98.62 92 ALA A N 1
ATOM 729 C CA . ALA A 1 92 ? -1.366 -6.781 -1.384 1.00 98.62 92 ALA A CA 1
ATOM 730 C C . ALA A 1 92 ? -1.191 -6.114 -2.759 1.00 98.62 92 ALA A C 1
ATOM 732 O O . ALA A 1 92 ? -0.355 -6.546 -3.552 1.00 98.62 92 ALA A O 1
ATOM 733 N N . TYR A 1 93 ? -1.938 -5.040 -3.015 1.00 98.62 93 TYR A N 1
ATOM 734 C CA . TYR A 1 93 ? -1.846 -4.237 -4.231 1.00 98.62 93 TYR A CA 1
ATOM 735 C C . TYR A 1 93 ? -0.459 -3.619 -4.418 1.00 98.62 93 TYR A C 1
ATOM 737 O O . TYR A 1 93 ? 0.176 -3.839 -5.448 1.00 98.62 93 TYR A O 1
ATOM 745 N N . ILE A 1 94 ? 0.061 -2.918 -3.403 1.00 98.44 94 ILE A N 1
ATOM 746 C CA . ILE A 1 94 ? 1.397 -2.308 -3.478 1.00 98.44 94 ILE A CA 1
ATOM 747 C C . ILE A 1 94 ? 2.465 -3.391 -3.689 1.00 98.44 94 ILE A C 1
ATOM 749 O O . ILE A 1 94 ? 3.330 -3.237 -4.546 1.00 98.44 94 ILE A O 1
ATOM 753 N N . THR A 1 95 ? 2.374 -4.509 -2.956 1.00 98.44 95 THR A N 1
ATOM 754 C CA . THR A 1 95 ? 3.310 -5.643 -3.078 1.00 98.44 95 THR A CA 1
ATOM 755 C C . THR A 1 95 ? 3.331 -6.234 -4.487 1.00 98.44 95 THR A C 1
ATOM 757 O O . THR A 1 95 ? 4.371 -6.711 -4.943 1.00 98.44 95 THR A O 1
ATOM 760 N N . HIS A 1 96 ? 2.183 -6.255 -5.164 1.00 98.25 96 HIS A N 1
ATOM 761 C CA . HIS A 1 96 ? 2.094 -6.711 -6.544 1.00 98.25 96 HIS A CA 1
ATOM 762 C C . HIS A 1 96 ? 2.769 -5.712 -7.489 1.00 98.25 96 HIS A C 1
ATOM 764 O O . HIS A 1 96 ? 3.712 -6.074 -8.191 1.00 98.25 96 HIS A O 1
ATOM 770 N N . PHE A 1 97 ? 2.337 -4.448 -7.460 1.00 97.88 97 PHE A N 1
ATOM 771 C CA . PHE A 1 97 ? 2.832 -3.415 -8.372 1.00 97.88 97 PHE A CA 1
ATOM 772 C C . PHE A 1 97 ? 4.332 -3.151 -8.219 1.00 97.88 97 PHE A C 1
ATOM 774 O O . PHE A 1 97 ? 5.019 -2.969 -9.221 1.00 97.88 97 PHE A O 1
ATOM 781 N N . SER A 1 98 ? 4.878 -3.223 -7.000 1.00 97.00 98 SER A N 1
ATOM 782 C CA . SER A 1 98 ? 6.314 -3.028 -6.750 1.00 97.00 98 SER A CA 1
ATOM 783 C C . SER A 1 98 ? 7.212 -4.087 -7.400 1.00 97.00 98 SER A C 1
ATOM 785 O O . SER A 1 98 ? 8.431 -3.919 -7.436 1.00 97.00 98 SER A O 1
ATOM 787 N N . LYS A 1 99 ? 6.636 -5.194 -7.884 1.00 96.25 99 LYS A N 1
ATOM 788 C CA . LYS A 1 99 ? 7.355 -6.293 -8.543 1.00 96.25 99 LYS A CA 1
ATOM 789 C C . LYS A 1 99 ? 7.210 -6.284 -10.065 1.00 96.25 99 LYS A C 1
ATOM 791 O O . LYS A 1 99 ? 7.905 -7.055 -10.724 1.00 96.25 99 LYS A O 1
ATOM 796 N N . ILE A 1 100 ? 6.335 -5.446 -10.622 1.00 96.75 100 ILE A N 1
ATOM 797 C CA . ILE A 1 100 ? 6.125 -5.359 -12.071 1.00 96.75 100 ILE A CA 1
ATOM 798 C C . ILE A 1 100 ? 7.338 -4.686 -12.717 1.00 96.75 100 ILE A C 1
ATOM 800 O O . ILE A 1 100 ? 7.791 -3.636 -12.269 1.00 96.75 100 ILE A O 1
ATOM 804 N N . SER A 1 101 ? 7.865 -5.274 -13.790 1.00 95.06 101 SER A N 1
ATOM 805 C CA . SER A 1 101 ? 8.943 -4.665 -14.572 1.00 95.06 101 SER A CA 1
ATOM 806 C C . SER A 1 101 ? 8.525 -3.301 -15.127 1.00 95.06 101 SER A C 1
ATOM 808 O O . SER A 1 101 ? 7.454 -3.171 -15.715 1.00 95.06 101 SER A O 1
ATOM 810 N N . GLY A 1 102 ? 9.380 -2.291 -14.965 1.00 94.44 102 GLY A N 1
ATOM 811 C CA . GLY A 1 102 ? 9.105 -0.926 -15.411 1.00 94.44 102 GLY A CA 1
ATOM 812 C C . GLY A 1 102 ? 8.469 -0.037 -14.340 1.00 94.44 102 GLY A C 1
ATOM 813 O O . GLY A 1 102 ? 8.340 1.162 -14.567 1.00 94.44 102 GLY A O 1
ATOM 814 N N . ILE A 1 103 ? 8.128 -0.569 -13.158 1.00 96.44 103 ILE A N 1
ATOM 815 C CA . ILE A 1 103 ? 7.693 0.245 -12.009 1.00 96.44 103 ILE A CA 1
ATOM 816 C C . ILE A 1 103 ? 8.802 1.187 -11.514 1.00 96.44 103 ILE A C 1
ATOM 818 O O . ILE A 1 103 ? 8.525 2.229 -10.932 1.00 96.44 103 ILE A O 1
ATOM 822 N N . GLU A 1 104 ? 10.065 0.839 -11.755 1.00 94.94 104 GLU A N 1
ATOM 823 C CA . GLU A 1 104 ? 11.235 1.649 -11.422 1.00 94.94 104 GLU A CA 1
ATOM 824 C C . GLU A 1 104 ? 11.424 2.865 -12.339 1.00 94.94 104 GLU A C 1
ATOM 826 O O . GLU A 1 104 ? 12.177 3.778 -11.993 1.00 94.94 104 GLU A O 1
ATOM 831 N N . ALA A 1 105 ? 10.759 2.892 -13.500 1.00 92.00 105 ALA A N 1
ATOM 832 C CA . ALA A 1 105 ? 10.899 3.980 -14.457 1.00 92.00 105 ALA A CA 1
ATOM 833 C C . ALA A 1 105 ? 10.498 5.316 -13.816 1.00 92.00 105 ALA A C 1
ATOM 835 O O . ALA A 1 105 ? 9.549 5.386 -13.035 1.00 92.00 105 ALA A O 1
ATOM 836 N N . ASN A 1 106 ? 11.227 6.385 -14.149 1.00 89.25 106 ASN A N 1
ATOM 837 C CA . ASN A 1 106 ? 10.945 7.745 -13.675 1.00 89.25 106 ASN A CA 1
ATOM 838 C C . ASN A 1 106 ? 10.803 7.858 -12.140 1.00 89.25 106 ASN A C 1
ATOM 840 O O . ASN A 1 106 ? 9.982 8.628 -11.651 1.00 89.25 106 ASN A O 1
ATOM 844 N N . ASN A 1 107 ? 11.605 7.101 -11.379 1.00 91.06 107 ASN A N 1
ATOM 845 C CA . ASN A 1 107 ? 11.578 7.043 -9.909 1.00 91.06 107 ASN A CA 1
ATOM 846 C C . ASN A 1 107 ? 10.292 6.449 -9.306 1.00 91.06 107 ASN A C 1
ATOM 848 O O . ASN A 1 107 ? 10.000 6.684 -8.131 1.00 91.06 107 ASN A O 1
ATOM 852 N N . GLY A 1 108 ? 9.534 5.651 -10.064 1.00 94.94 108 GLY A N 1
ATOM 853 C CA . GLY A 1 108 ? 8.265 5.095 -9.591 1.00 94.94 108 GLY A CA 1
ATOM 854 C C . GLY A 1 108 ? 8.391 4.271 -8.301 1.00 94.94 108 GLY A C 1
ATOM 855 O O . GLY A 1 108 ? 7.541 4.392 -7.422 1.00 94.94 108 GLY A O 1
ATOM 856 N N . LEU A 1 109 ? 9.487 3.526 -8.100 1.00 96.06 109 LEU A N 1
ATOM 857 C CA . LEU A 1 109 ? 9.733 2.808 -6.838 1.00 96.06 109 LEU A CA 1
ATOM 858 C C . LEU A 1 109 ? 9.945 3.738 -5.636 1.00 96.06 109 LEU A C 1
ATOM 860 O O . LEU A 1 109 ? 9.442 3.448 -4.552 1.00 96.06 109 LEU A O 1
ATOM 864 N N . ASP A 1 110 ? 10.655 4.854 -5.806 1.00 95.75 110 ASP A N 1
ATOM 865 C CA . ASP A 1 110 ? 10.831 5.826 -4.722 1.00 95.75 110 ASP A CA 1
ATOM 866 C C . ASP A 1 110 ? 9.511 6.521 -4.380 1.00 95.75 110 ASP A C 1
ATOM 868 O O . ASP A 1 110 ? 9.209 6.744 -3.208 1.00 95.75 110 ASP A O 1
ATOM 872 N N . MET A 1 111 ? 8.681 6.806 -5.384 1.00 96.81 111 MET A N 1
ATOM 873 C CA . MET A 1 111 ? 7.343 7.351 -5.160 1.00 96.81 111 MET A CA 1
ATOM 874 C C . MET A 1 111 ? 6.433 6.335 -4.456 1.00 96.81 111 MET A C 1
ATOM 876 O O . MET A 1 111 ? 5.727 6.701 -3.517 1.00 96.81 111 MET A O 1
ATOM 880 N N . VAL A 1 112 ? 6.492 5.050 -4.830 1.00 98.06 112 VAL A N 1
ATOM 881 C CA . VAL A 1 112 ? 5.825 3.963 -4.091 1.00 98.06 112 VAL A CA 1
ATOM 882 C C . VAL A 1 112 ? 6.300 3.946 -2.637 1.00 98.06 112 VAL A C 1
ATOM 884 O O . VAL A 1 112 ? 5.467 3.928 -1.732 1.00 98.06 112 VAL A O 1
ATOM 887 N N . ALA A 1 113 ? 7.612 4.025 -2.389 1.00 98.12 113 ALA A N 1
ATOM 888 C CA . ALA A 1 113 ? 8.164 4.069 -1.037 1.00 98.12 113 ALA A CA 1
ATOM 889 C C . ALA A 1 113 ? 7.610 5.251 -0.224 1.00 98.12 113 ALA A C 1
ATOM 891 O O . ALA A 1 113 ? 7.194 5.056 0.914 1.00 98.12 113 ALA A O 1
ATOM 892 N N . GLN A 1 114 ? 7.528 6.450 -0.809 1.00 97.50 114 GLN A N 1
ATOM 893 C CA . GLN A 1 114 ? 6.939 7.627 -0.154 1.00 97.50 114 GLN A CA 1
ATOM 894 C C . GLN A 1 114 ? 5.460 7.423 0.203 1.00 97.50 114 GLN A C 1
ATOM 896 O O . GLN A 1 114 ? 5.027 7.828 1.281 1.00 97.50 114 GLN A O 1
ATOM 901 N N . ARG A 1 115 ? 4.673 6.778 -0.671 1.00 97.62 115 ARG A N 1
ATOM 902 C CA . ARG A 1 115 ? 3.264 6.461 -0.377 1.00 97.62 115 ARG A CA 1
ATOM 903 C C . ARG A 1 115 ? 3.135 5.482 0.793 1.00 97.62 115 ARG A C 1
ATOM 905 O O . ARG A 1 115 ? 2.316 5.705 1.684 1.00 97.62 115 ARG A O 1
ATOM 912 N N . VAL A 1 116 ? 3.956 4.428 0.813 1.00 98.25 116 VAL A N 1
ATOM 913 C CA . VAL A 1 116 ? 3.966 3.438 1.904 1.00 98.25 116 VAL A CA 1
ATOM 914 C C . VAL A 1 116 ? 4.389 4.086 3.221 1.00 98.25 116 VAL A C 1
ATOM 916 O O . VAL A 1 116 ? 3.742 3.861 4.239 1.00 98.25 116 VAL A O 1
ATOM 919 N N . ASP A 1 117 ? 5.433 4.914 3.199 1.00 98.06 117 ASP A N 1
ATOM 920 C CA . ASP A 1 117 ? 5.933 5.624 4.378 1.00 98.06 117 ASP A CA 1
ATOM 921 C C . ASP A 1 117 ? 4.879 6.584 4.953 1.00 98.06 117 ASP A C 1
ATOM 923 O O . ASP A 1 117 ? 4.585 6.536 6.144 1.00 98.06 117 ASP A O 1
ATOM 927 N N . GLY A 1 118 ? 4.197 7.356 4.099 1.00 95.75 118 GLY A N 1
ATOM 928 C CA . GLY A 1 118 ? 3.101 8.228 4.530 1.00 95.75 118 GLY A CA 1
ATOM 929 C C . GLY A 1 118 ? 1.927 7.471 5.163 1.00 95.75 118 GLY A C 1
ATOM 930 O O . GLY A 1 118 ? 1.353 7.933 6.148 1.00 95.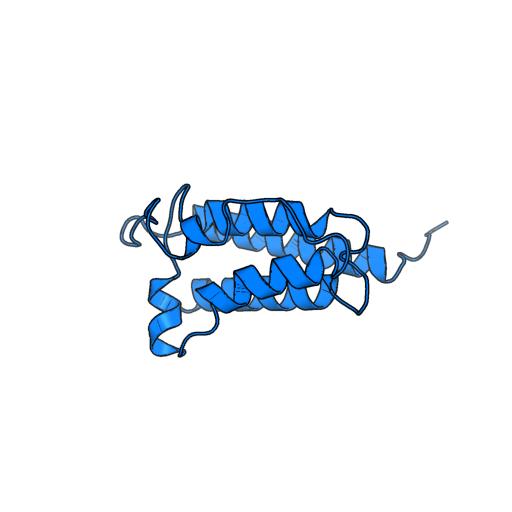75 118 GLY A O 1
ATOM 931 N N . LEU A 1 119 ? 1.586 6.285 4.645 1.00 96.88 119 LEU A N 1
ATOM 932 C CA . LEU A 1 119 ? 0.564 5.425 5.250 1.00 96.88 119 LEU A CA 1
ATOM 933 C C . LEU A 1 119 ? 1.024 4.835 6.590 1.00 96.88 119 LEU A C 1
ATOM 935 O O . LEU A 1 119 ? 0.227 4.740 7.519 1.00 96.88 119 LEU A O 1
ATOM 939 N N . ILE A 1 120 ? 2.300 4.466 6.710 1.00 98.12 120 ILE A N 1
ATOM 940 C CA . ILE A 1 120 ? 2.898 4.031 7.976 1.00 98.12 120 ILE A CA 1
ATOM 941 C C . ILE A 1 120 ? 2.802 5.146 9.018 1.00 98.12 120 ILE A C 1
ATOM 943 O O . ILE A 1 120 ? 2.301 4.893 10.110 1.00 98.12 120 ILE A O 1
ATOM 947 N N . THR A 1 121 ? 3.214 6.371 8.673 1.00 96.25 121 THR A N 1
ATOM 948 C CA . THR A 1 121 ? 3.107 7.527 9.572 1.00 96.25 121 THR A CA 1
ATOM 949 C C . THR A 1 121 ? 1.665 7.752 10.001 1.00 96.25 121 THR A C 1
ATOM 951 O O . THR A 1 121 ? 1.411 7.892 11.191 1.00 96.25 121 THR A O 1
ATOM 954 N N . LEU A 1 122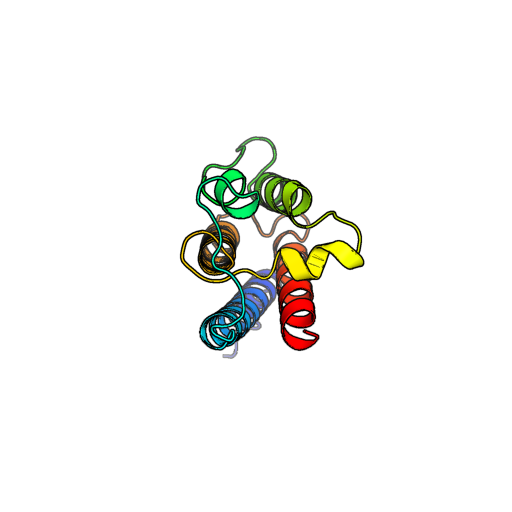 ? 0.715 7.711 9.061 1.00 94.75 122 LEU A N 1
ATOM 955 C CA . LEU A 1 122 ? -0.704 7.863 9.371 1.00 94.75 122 LEU A CA 1
ATOM 956 C C . LEU A 1 122 ? -1.162 6.846 10.426 1.00 94.75 122 LEU A C 1
ATOM 958 O O . LEU A 1 122 ? -1.759 7.248 11.417 1.00 94.75 122 LEU A O 1
ATOM 962 N N . ILE A 1 123 ? -0.833 5.561 10.251 1.00 95.88 123 ILE A N 1
ATOM 963 C CA . ILE A 1 123 ? -1.192 4.496 11.203 1.00 95.88 123 ILE A CA 1
ATOM 964 C C . ILE A 1 123 ? -0.517 4.697 12.569 1.00 95.88 123 ILE A C 1
ATOM 966 O O . ILE A 1 123 ? -1.134 4.427 13.593 1.00 95.88 123 ILE A O 1
ATOM 970 N N . GLU A 1 124 ? 0.740 5.145 12.601 1.00 95.00 124 GLU A N 1
ATOM 971 C CA . GLU A 1 124 ? 1.499 5.359 13.845 1.00 95.00 124 GLU A CA 1
ATOM 972 C C . GLU A 1 124 ? 1.029 6.590 14.641 1.00 95.00 124 GLU A C 1
ATOM 974 O O . GLU A 1 124 ? 1.306 6.676 15.836 1.00 95.00 124 GLU A O 1
ATOM 979 N N . THR A 1 125 ? 0.332 7.533 13.999 1.00 89.44 125 THR A N 1
ATOM 980 C CA . THR A 1 125 ? -0.159 8.779 14.623 1.00 89.44 125 THR A CA 1
ATOM 981 C C . THR A 1 125 ? -1.628 8.752 15.059 1.00 89.44 125 THR A C 1
ATOM 983 O O . THR A 1 125 ? -2.115 9.761 15.570 1.00 89.44 125 THR A O 1
ATOM 986 N N . MET A 1 126 ? -2.330 7.638 14.837 1.00 83.31 126 MET A N 1
ATOM 987 C CA . MET A 1 126 ? -3.710 7.419 15.297 1.00 83.31 126 MET A CA 1
ATOM 988 C C . MET A 1 126 ? -3.775 7.014 16.766 1.00 83.31 126 MET A C 1
ATOM 990 O O . MET A 1 126 ? -4.736 7.457 17.434 1.00 83.31 126 MET A O 1
#

Foldseek 3Di:
DDDDDDPLRVLLVLLVVLLVLLVVLLVVDDPPAAAADCPDLQVVLLVDQDDDPVVDLLVSVVVSVCSQQVDDPVCNLNLQHHDDSGVVSVSVSLVSSSPDPPCPPPNNSVVSSVSSVVVSVSSVVD

pLDDT: mean 94.22, std 8.58, range [39.94, 98.69]